Protein AF-A0A419WWD2-F1 (afdb_monomer_lite)

Sequence (170 aa):
MRKNDFITAIFEEIKESLLVIDGKLENGQSGDEKRKIVIPKELVEFLNRSIDQSVRENISRLNLSSQDQFRDLNQKLGGLIHSVKELTKVRRKRKLIFRKLVVWQSISALLLMIGLTLFIHNRQLSDNALKFRYIEACGGIDSKKLLKLDTVFHVNRDELVIEKMKNKDQ

Foldseek 3Di:
DDPPVVVVVVVVVVVVVVVVVVVVVVVPDPDDDPPPPCPPPVVVVVVVVVVVVVVVVVVVVVVVVVVVVVVVVVVVVVVVVVVVVVVVVVVVVVVVVVVVVVVVVVVVVVVVVVVVVVVVVVVVVVLVVLVVLLCVLVVHDDPVVVVVSCCCVPVPPDVVVSVVSVVSSD

Structure (mmCIF, N/CA/C/O backbone):
data_AF-A0A419WWD2-F1
#
_entry.id   AF-A0A419WWD2-F1
#
loop_
_atom_site.group_PDB
_atom_site.id
_atom_site.type_symbol
_atom_site.label_atom_id
_atom_site.label_alt_id
_atom_site.label_comp_id
_atom_site.label_asym_id
_atom_site.label_entity_id
_atom_site.label_seq_id
_atom_site.pdbx_PDB_ins_code
_atom_site.Cartn_x
_atom_site.Cartn_y
_atom_site.Cartn_z
_atom_site.occupancy
_atom_site.B_iso_or_equiv
_atom_site.auth_seq_id
_atom_site.auth_comp_id
_atom_site.auth_asym_id
_atom_site.auth_atom_id
_atom_site.pdbx_PDB_model_num
ATOM 1 N N . MET A 1 1 ? -45.120 -13.401 68.425 1.00 50.47 1 MET A N 1
ATOM 2 C CA . MET A 1 1 ? -45.840 -14.364 67.561 1.00 50.47 1 MET A CA 1
ATOM 3 C C . MET A 1 1 ? -45.071 -14.530 66.263 1.00 50.47 1 MET A C 1
ATOM 5 O O . MET A 1 1 ? -44.633 -13.527 65.710 1.00 50.47 1 MET A O 1
ATOM 9 N N . ARG A 1 2 ? -44.811 -15.765 65.820 1.00 53.94 2 ARG A N 1
ATOM 10 C CA . ARG A 1 2 ? -44.048 -16.014 64.586 1.00 53.94 2 ARG A CA 1
ATOM 11 C C . ARG A 1 2 ? -44.955 -15.807 63.367 1.00 53.94 2 ARG A C 1
ATOM 13 O O . ARG A 1 2 ? -46.138 -16.118 63.446 1.00 53.94 2 ARG A O 1
ATOM 20 N N . LYS A 1 3 ? -44.361 -15.362 62.246 1.00 56.56 3 LYS A N 1
ATOM 21 C CA . LYS A 1 3 ? -44.886 -15.364 60.853 1.00 56.56 3 LYS A CA 1
ATOM 22 C C . LYS A 1 3 ? -46.075 -16.313 60.638 1.00 56.56 3 LYS A C 1
ATOM 24 O O . LYS A 1 3 ? -47.188 -15.933 60.288 1.00 56.56 3 LYS A O 1
ATOM 29 N N . ASN A 1 4 ? -45.769 -17.577 60.895 1.00 66.81 4 ASN A N 1
ATOM 30 C CA . ASN A 1 4 ? -46.598 -18.716 60.544 1.00 66.81 4 ASN A CA 1
ATOM 31 C C . ASN A 1 4 ? -47.774 -18.924 61.502 1.00 66.81 4 ASN A C 1
ATOM 33 O O . ASN A 1 4 ? -48.818 -19.393 61.066 1.00 66.81 4 ASN A O 1
ATOM 37 N N . ASP A 1 5 ? -47.639 -18.545 62.774 1.00 74.94 5 ASP A N 1
ATOM 38 C CA . ASP A 1 5 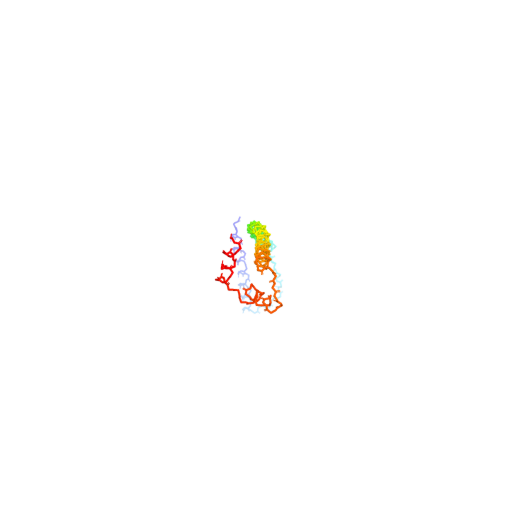? -48.678 -18.770 63.784 1.00 74.94 5 ASP A CA 1
ATOM 39 C C . ASP A 1 5 ? -49.891 -17.845 63.523 1.00 74.94 5 ASP A C 1
ATOM 41 O O . ASP A 1 5 ? -51.036 -18.271 63.630 1.00 74.94 5 ASP A O 1
ATOM 45 N N . PHE A 1 6 ? -49.645 -16.601 63.088 1.00 72.56 6 PHE A N 1
ATOM 46 C CA . PHE A 1 6 ? -50.694 -15.631 62.731 1.00 72.56 6 PHE A CA 1
ATOM 47 C C . PHE A 1 6 ? -51.419 -15.993 61.427 1.00 72.56 6 PHE A C 1
ATOM 49 O O . PHE A 1 6 ? -52.643 -15.950 61.363 1.00 72.56 6 PHE A O 1
ATOM 56 N N . ILE A 1 7 ? -50.671 -16.397 60.393 1.00 72.69 7 ILE A N 1
ATOM 57 C CA . ILE A 1 7 ? -51.255 -16.812 59.107 1.00 72.69 7 ILE A CA 1
ATOM 58 C C . ILE A 1 7 ? -52.137 -18.051 59.294 1.00 72.69 7 ILE A C 1
ATOM 60 O O . ILE A 1 7 ? -53.225 -18.111 58.732 1.00 72.69 7 ILE A O 1
ATOM 64 N N . THR A 1 8 ? -51.696 -19.004 60.118 1.00 80.31 8 THR A N 1
ATOM 65 C CA . THR A 1 8 ? -52.474 -20.211 60.433 1.00 80.31 8 THR A CA 1
ATOM 66 C C . THR A 1 8 ? -53.773 -19.859 61.157 1.00 80.31 8 THR A C 1
ATOM 68 O O . THR A 1 8 ? -54.819 -20.390 60.805 1.00 80.31 8 THR A O 1
ATOM 71 N N . ALA A 1 9 ? -53.733 -18.914 62.104 1.00 76.19 9 ALA A N 1
ATOM 72 C CA . ALA A 1 9 ? -54.922 -18.464 62.826 1.00 76.19 9 ALA A CA 1
ATOM 73 C C . ALA A 1 9 ? -55.961 -17.802 61.901 1.00 76.19 9 ALA A C 1
ATOM 75 O O . ALA A 1 9 ? -57.138 -18.141 61.963 1.00 76.19 9 ALA A O 1
ATOM 76 N N . ILE A 1 10 ? -55.523 -16.926 60.989 1.00 76.50 10 ILE A N 1
ATOM 77 C CA . ILE A 1 10 ? -56.413 -16.285 60.006 1.00 76.50 10 ILE A CA 1
ATOM 78 C C . ILE A 1 10 ? -56.974 -17.305 59.011 1.00 76.50 10 ILE A C 1
ATOM 80 O O . ILE A 1 10 ? -58.137 -17.221 58.626 1.00 76.50 10 ILE A O 1
ATOM 84 N N . PHE A 1 11 ? -56.163 -18.272 58.578 1.00 81.56 11 PHE A N 1
ATOM 85 C CA . PHE A 1 11 ? -56.612 -19.295 57.637 1.00 81.56 11 PHE A CA 1
ATOM 86 C C . PHE A 1 11 ? -57.670 -20.212 58.257 1.00 81.56 11 PHE A C 1
ATOM 88 O O . PHE A 1 11 ? -58.660 -20.533 57.600 1.00 81.56 11 PHE A O 1
ATOM 95 N N . GLU A 1 12 ? -57.497 -20.578 59.529 1.00 82.94 12 GLU A N 1
ATOM 96 C CA . GLU A 1 12 ? -58.493 -21.358 60.262 1.00 82.94 12 GLU A CA 1
ATOM 97 C C . GLU A 1 12 ? -59.781 -20.550 60.479 1.00 82.94 12 GLU A C 1
ATOM 99 O O . GLU A 1 12 ? -60.868 -21.080 60.277 1.00 82.94 12 GLU A O 1
ATOM 104 N N . GLU A 1 13 ? -59.683 -19.248 60.769 1.00 75.38 13 GLU A N 1
ATOM 105 C CA . GLU A 1 13 ? -60.848 -18.364 60.913 1.00 75.38 13 GLU A CA 1
ATOM 106 C C . GLU A 1 13 ? -61.620 -18.177 59.593 1.00 75.38 13 GLU A C 1
ATOM 108 O O . GLU A 1 13 ? -62.852 -18.224 59.572 1.00 75.38 13 GLU A O 1
ATOM 113 N N . ILE A 1 14 ? -60.919 -18.042 58.461 1.00 81.56 14 ILE A N 1
ATOM 114 C CA . ILE A 1 14 ? -61.545 -17.991 57.130 1.00 81.56 14 ILE A CA 1
ATOM 115 C C . ILE A 1 14 ? -62.239 -19.321 56.814 1.00 81.56 14 ILE A C 1
ATOM 117 O O . ILE A 1 14 ? -63.378 -19.322 56.344 1.00 81.56 14 ILE A O 1
ATOM 121 N N . LYS A 1 15 ? -61.582 -20.449 57.091 1.00 83.31 15 LYS A N 1
ATOM 122 C CA . LYS A 1 15 ? -62.119 -21.794 56.855 1.00 83.31 15 LYS A CA 1
ATOM 123 C C . LYS A 1 15 ? -63.365 -22.073 57.700 1.00 83.31 15 LYS A C 1
ATOM 125 O O . LYS A 1 15 ? -64.362 -22.538 57.157 1.00 83.31 15 LYS A O 1
ATOM 130 N N . GLU A 1 16 ? -63.337 -21.725 58.983 1.00 81.12 16 GLU A N 1
ATOM 131 C CA . GLU A 1 16 ? -64.497 -21.775 59.883 1.00 81.12 16 GLU A CA 1
ATOM 132 C C . GLU A 1 16 ? -65.642 -20.896 59.363 1.00 81.12 16 GLU A C 1
ATOM 134 O O . GLU A 1 16 ? -66.787 -21.337 59.272 1.00 81.12 16 GLU A O 1
ATOM 139 N N . SER A 1 17 ? -65.342 -19.667 58.926 1.00 73.00 17 SER A N 1
ATOM 140 C CA . SER A 1 17 ? -66.367 -18.769 58.383 1.00 73.00 17 SER A CA 1
ATOM 141 C C . SER A 1 17 ? -67.027 -19.312 57.107 1.00 73.00 17 SER A C 1
ATOM 143 O O . SER A 1 17 ? -68.237 -19.163 56.938 1.00 73.00 17 SER A O 1
ATOM 145 N N . LEU A 1 18 ? -66.264 -19.986 56.241 1.00 77.25 18 LEU A N 1
ATOM 146 C CA . LEU A 1 18 ? -66.764 -20.643 55.031 1.00 77.25 18 LEU A CA 1
ATOM 147 C C . LEU A 1 18 ? -67.624 -21.866 55.355 1.00 77.25 18 LEU A C 1
ATOM 149 O O . LEU A 1 18 ? -68.696 -22.009 54.775 1.00 77.25 18 LEU A O 1
ATOM 153 N N . LEU A 1 19 ? -67.201 -22.697 56.311 1.00 80.00 19 LEU A N 1
ATOM 154 C CA . LEU A 1 19 ? -67.974 -23.852 56.781 1.00 80.00 19 LEU A CA 1
ATOM 155 C C . LEU A 1 19 ? -69.328 -23.434 57.371 1.00 80.00 19 LEU A C 1
ATOM 157 O O . LEU A 1 19 ? -70.349 -24.062 57.099 1.00 80.00 19 LEU A O 1
ATOM 161 N N . VAL A 1 20 ? -69.362 -22.335 58.129 1.00 78.56 20 VAL A N 1
ATOM 162 C CA . VAL A 1 20 ? -70.609 -21.775 58.676 1.00 78.56 20 VAL A CA 1
ATOM 163 C C . VAL A 1 20 ? -71.530 -21.244 57.572 1.00 78.56 20 VAL A C 1
ATOM 165 O O . VAL A 1 20 ? -72.751 -21.334 57.700 1.00 78.56 20 VAL A O 1
ATOM 168 N N . ILE A 1 21 ? -70.976 -20.676 56.497 1.00 76.25 21 ILE A N 1
ATOM 169 C CA . ILE A 1 21 ? -71.762 -20.204 55.348 1.00 76.25 21 ILE A CA 1
ATOM 170 C C . ILE A 1 21 ? -72.341 -21.390 54.569 1.00 76.25 21 ILE A C 1
ATOM 172 O O . ILE A 1 21 ? -73.521 -21.355 54.227 1.00 76.25 21 ILE A O 1
ATOM 176 N N . ASP A 1 22 ? -71.551 -22.440 54.347 1.00 75.00 22 ASP A N 1
ATOM 177 C CA . ASP A 1 22 ? -71.963 -23.644 53.616 1.00 75.00 22 ASP A CA 1
ATOM 178 C C . ASP A 1 22 ? -73.100 -24.382 54.348 1.00 75.00 22 ASP A C 1
ATOM 180 O O . ASP A 1 22 ? -74.164 -24.629 53.779 1.00 75.00 22 ASP A O 1
ATOM 184 N N . GLY A 1 23 ? -72.965 -24.568 55.668 1.00 75.12 23 GLY A N 1
ATOM 185 C CA . GLY A 1 23 ? -74.017 -25.167 56.501 1.00 75.12 23 GLY A CA 1
ATOM 186 C C . GLY A 1 23 ? -75.292 -24.317 56.627 1.00 75.12 23 GLY A C 1
ATOM 187 O O . GLY A 1 23 ? -76.374 -24.845 56.892 1.00 75.12 23 GLY A O 1
ATOM 188 N N . LYS A 1 24 ? -75.206 -22.994 56.418 1.00 69.56 24 LYS A N 1
ATOM 189 C CA . LYS A 1 24 ? -76.385 -22.113 56.325 1.00 69.56 24 LYS A CA 1
ATOM 190 C C . LYS A 1 24 ? -77.050 -22.163 54.949 1.00 69.56 24 LYS A C 1
ATOM 192 O O . LYS A 1 24 ? -78.265 -21.983 54.874 1.00 69.56 24 LYS A O 1
ATOM 197 N N . LEU A 1 25 ? -76.280 -22.411 53.889 1.00 65.69 25 LEU A N 1
ATOM 198 C CA . LEU A 1 25 ? -76.790 -22.578 52.529 1.00 65.69 25 LEU A CA 1
ATOM 199 C C . LEU A 1 25 ? -77.575 -23.891 52.374 1.00 65.69 25 LEU A C 1
ATOM 201 O O . LEU A 1 25 ? -78.617 -23.884 51.723 1.00 65.69 25 LEU A O 1
ATOM 205 N N . GLU A 1 26 ? -77.144 -24.976 53.027 1.00 66.31 26 GLU A N 1
ATOM 206 C CA . GLU A 1 26 ? -77.876 -26.255 53.041 1.00 66.31 26 GLU A CA 1
ATOM 207 C C . GLU A 1 26 ? -79.203 -26.198 53.826 1.00 66.31 26 GLU A C 1
ATOM 209 O O . GLU A 1 26 ? -80.159 -26.884 53.468 1.00 66.31 26 GLU A O 1
ATOM 214 N N . ASN A 1 27 ? -79.309 -25.351 54.858 1.00 63.62 27 ASN A N 1
ATOM 215 C CA . ASN A 1 27 ? -80.479 -25.289 55.751 1.00 63.62 27 ASN A CA 1
ATOM 216 C C . ASN A 1 27 ? -81.539 -24.226 55.394 1.00 63.62 27 ASN A C 1
ATOM 218 O O . ASN A 1 27 ? -82.477 -24.010 56.162 1.00 63.62 27 ASN A O 1
ATOM 222 N N . GLY A 1 28 ? -81.436 -23.555 54.242 1.00 54.81 28 GLY A N 1
ATOM 223 C CA . GLY A 1 28 ? -82.524 -22.735 53.685 1.00 54.81 28 GLY A CA 1
ATOM 224 C C . GLY A 1 28 ? -83.022 -21.557 54.544 1.00 54.81 28 GLY A C 1
ATOM 225 O O . GLY A 1 28 ? -84.105 -21.034 54.281 1.00 54.81 28 GLY A O 1
ATOM 226 N N . GLN A 1 29 ? -82.271 -21.099 55.553 1.00 53.06 29 GLN A N 1
ATOM 227 C CA . GLN A 1 29 ? -82.633 -19.909 56.330 1.00 53.06 29 GLN A CA 1
ATOM 228 C C . GLN A 1 29 ? -82.112 -18.637 55.649 1.00 53.06 29 GLN A C 1
ATOM 230 O O . GLN A 1 29 ? -80.979 -18.202 55.853 1.00 53.06 29 GLN A O 1
ATOM 235 N N . SER A 1 30 ? -82.986 -18.019 54.850 1.00 55.84 30 SER A N 1
ATOM 236 C CA . SER A 1 30 ? -82.841 -16.639 54.384 1.00 55.84 30 SER A CA 1
ATOM 237 C C . SER A 1 30 ? -83.028 -15.685 55.570 1.00 55.84 30 SER A C 1
ATOM 239 O O . SER A 1 30 ? -84.144 -15.332 55.942 1.00 55.84 30 SER A O 1
ATOM 241 N N . GLY A 1 31 ? -81.918 -15.323 56.209 1.00 45.53 31 GLY A N 1
ATOM 242 C CA . GLY A 1 31 ? -81.834 -14.254 57.197 1.00 45.53 31 GLY A CA 1
ATOM 243 C C . GLY A 1 31 ? -80.832 -13.216 56.711 1.00 45.53 31 GLY A C 1
ATOM 244 O O . GLY A 1 31 ? -79.632 -13.482 56.675 1.00 45.53 31 GLY A O 1
ATOM 245 N N . ASP A 1 32 ? -81.350 -12.063 56.297 1.00 48.91 32 ASP A N 1
ATOM 246 C CA . ASP A 1 32 ? -80.620 -10.885 55.833 1.00 48.91 32 ASP A CA 1
ATOM 247 C C . ASP A 1 32 ? -79.740 -10.320 56.961 1.00 48.91 32 ASP A C 1
ATOM 249 O O . ASP A 1 32 ? -80.142 -9.454 57.732 1.00 48.91 32 ASP A O 1
ATOM 253 N N . GLU A 1 33 ? -78.523 -10.839 57.092 1.00 46.59 33 GLU A N 1
ATOM 254 C CA . GLU A 1 33 ? -77.475 -10.193 57.868 1.00 46.59 33 GLU A CA 1
ATOM 255 C C . GLU A 1 33 ? -76.246 -10.076 56.970 1.00 46.59 33 GLU A C 1
ATOM 257 O O . GLU A 1 33 ? -75.421 -10.987 56.859 1.00 46.59 33 GLU A O 1
ATOM 262 N N . LYS A 1 34 ? -76.135 -8.932 56.281 1.00 46.59 34 LYS A N 1
ATOM 263 C CA . LYS A 1 34 ? -74.910 -8.514 55.595 1.00 46.59 34 LYS A CA 1
ATOM 264 C C . LYS A 1 34 ? -73.794 -8.371 56.630 1.00 46.59 34 LYS A C 1
ATOM 266 O O . LYS A 1 34 ? -73.465 -7.260 57.050 1.00 46.59 34 LYS A O 1
ATOM 271 N N . ARG A 1 35 ? -73.163 -9.482 57.022 1.00 46.59 35 ARG A N 1
ATOM 272 C CA . ARG A 1 35 ? -71.830 -9.441 57.620 1.00 46.59 35 ARG A CA 1
ATOM 273 C C . ARG A 1 35 ? -70.928 -8.813 56.570 1.00 46.59 35 ARG A C 1
ATOM 275 O O . ARG A 1 35 ? -70.543 -9.455 55.597 1.00 46.59 35 ARG A O 1
ATOM 282 N N . LYS A 1 36 ? -70.628 -7.522 56.744 1.00 46.62 36 LYS A N 1
ATOM 283 C CA . LYS A 1 36 ? -69.468 -6.895 56.112 1.00 46.62 36 LYS A CA 1
ATOM 284 C C . LYS A 1 36 ? -68.311 -7.842 56.392 1.00 46.62 36 LYS A C 1
ATOM 286 O O . LYS A 1 36 ? -67.952 -8.021 57.552 1.00 46.62 36 LYS A O 1
ATOM 291 N N . ILE A 1 37 ? -67.772 -8.469 55.353 1.00 55.88 37 ILE A N 1
ATOM 292 C CA . ILE A 1 37 ? -66.489 -9.156 55.432 1.00 55.88 37 ILE A CA 1
ATOM 293 C C . ILE A 1 37 ? -65.493 -8.044 55.759 1.00 55.88 37 ILE A C 1
ATOM 295 O O . ILE A 1 37 ? -65.065 -7.288 54.887 1.00 55.88 37 ILE A O 1
ATOM 299 N N . VAL A 1 38 ? -65.243 -7.834 57.050 1.00 58.72 38 VAL A N 1
ATOM 300 C CA . VAL A 1 38 ? -64.264 -6.864 57.521 1.00 58.72 38 VAL A CA 1
ATOM 301 C C . VAL A 1 38 ? -62.930 -7.547 57.313 1.00 58.72 38 VAL A C 1
ATOM 303 O O . VAL A 1 38 ? -62.465 -8.294 58.165 1.00 58.72 38 VAL A O 1
ATOM 306 N N . ILE A 1 39 ? -62.346 -7.337 56.134 1.00 64.50 39 ILE A N 1
ATOM 307 C CA . ILE A 1 39 ? -60.962 -7.724 55.886 1.00 64.50 39 ILE A CA 1
ATOM 308 C C . ILE A 1 39 ? -60.134 -7.052 56.991 1.00 64.50 39 ILE A C 1
ATOM 310 O O . ILE A 1 39 ? -60.204 -5.821 57.123 1.00 64.50 39 ILE A O 1
ATOM 314 N N . PRO A 1 40 ? -59.395 -7.821 57.812 1.00 74.81 40 PRO A N 1
ATOM 315 C CA . PRO A 1 40 ? -58.610 -7.254 58.893 1.00 74.81 40 PRO A CA 1
ATOM 316 C C . PRO A 1 40 ? -57.652 -6.218 58.313 1.00 74.81 40 PRO A C 1
ATOM 318 O O . PRO A 1 40 ? -56.923 -6.509 57.361 1.00 74.81 40 PRO A O 1
ATOM 321 N N . LYS A 1 41 ? -57.639 -5.003 58.872 1.00 76.75 41 LYS A N 1
ATOM 322 C CA . LYS A 1 41 ? -56.718 -3.942 58.428 1.00 76.75 41 LYS A CA 1
ATOM 323 C C . LYS A 1 41 ? -55.263 -4.424 58.450 1.00 76.75 41 LYS A C 1
ATOM 325 O O . LYS A 1 41 ? -54.507 -4.093 57.544 1.00 76.75 41 LYS A O 1
ATOM 330 N N . GLU A 1 42 ? -54.923 -5.286 59.408 1.00 75.94 42 GLU A N 1
ATOM 331 C CA . GLU A 1 42 ? -53.614 -5.937 59.510 1.00 75.94 42 GLU A CA 1
ATOM 332 C C . GLU A 1 42 ? -53.271 -6.821 58.305 1.00 75.94 42 GLU A C 1
ATOM 334 O O . GLU A 1 42 ? -52.115 -6.869 57.896 1.00 75.94 42 GLU A O 1
ATOM 339 N N . LEU A 1 43 ? -54.252 -7.498 57.698 1.00 76.38 43 LEU A N 1
ATOM 340 C CA . LEU A 1 43 ? -54.025 -8.347 56.528 1.00 76.38 43 LEU A CA 1
ATOM 341 C C . LEU A 1 43 ? -53.728 -7.501 55.285 1.00 76.38 43 LEU A C 1
ATOM 343 O O . LEU A 1 43 ? -52.819 -7.820 54.520 1.00 76.38 43 LEU A O 1
ATOM 347 N N . VAL A 1 44 ? -54.463 -6.399 55.108 1.00 80.56 44 VAL A N 1
ATOM 348 C CA . VAL A 1 44 ? -54.222 -5.432 54.023 1.00 80.56 44 VAL A CA 1
ATOM 349 C C . VAL A 1 44 ? -52.856 -4.772 54.192 1.00 80.56 44 VAL A C 1
ATOM 351 O O . VAL A 1 44 ? -52.104 -4.643 53.228 1.00 80.56 44 VAL A O 1
ATOM 354 N N . GLU A 1 45 ? -52.503 -4.398 55.421 1.00 82.31 45 GLU A N 1
ATOM 355 C CA . GLU A 1 45 ? -51.206 -3.807 55.740 1.00 82.31 45 GLU A CA 1
ATOM 356 C C . GLU A 1 45 ? -50.058 -4.805 55.524 1.00 82.31 45 GLU A C 1
ATOM 358 O O . GLU A 1 45 ? -49.036 -4.456 54.932 1.00 82.31 45 GLU A O 1
ATOM 363 N N . PHE A 1 46 ? -50.243 -6.068 55.918 1.00 84.19 46 PHE A N 1
ATOM 364 C CA . PHE A 1 46 ? -49.284 -7.144 55.675 1.00 84.19 46 PHE A CA 1
ATOM 365 C C . PHE A 1 46 ? -49.079 -7.412 54.178 1.00 84.19 46 PHE A C 1
ATOM 367 O O . PHE A 1 46 ? -47.935 -7.516 53.726 1.00 84.19 46 PHE A O 1
ATOM 374 N N . LEU A 1 47 ? -50.163 -7.477 53.399 1.00 83.94 47 LEU A N 1
ATOM 375 C CA . LEU A 1 47 ? -50.117 -7.665 51.947 1.00 83.94 47 LEU A CA 1
ATOM 376 C C . LEU A 1 47 ? -49.413 -6.500 51.252 1.00 83.94 47 LEU A C 1
ATOM 378 O O . LEU A 1 47 ? -48.490 -6.739 50.477 1.00 83.94 47 LEU A O 1
ATOM 382 N N . ASN A 1 48 ? -49.773 -5.257 51.578 1.00 87.25 48 ASN A N 1
ATOM 383 C CA . ASN A 1 48 ? -49.109 -4.078 51.022 1.00 87.25 48 ASN A CA 1
ATOM 384 C C . ASN A 1 48 ? -47.614 -4.080 51.339 1.00 87.25 48 ASN A C 1
ATOM 386 O O . ASN A 1 48 ? -46.796 -3.861 50.452 1.00 87.25 48 ASN A O 1
ATOM 390 N N . ARG A 1 49 ? -47.239 -4.416 52.578 1.00 87.62 49 ARG A N 1
ATOM 391 C CA . ARG A 1 49 ? -45.832 -4.488 52.991 1.00 87.62 49 ARG A CA 1
ATOM 392 C C . ARG A 1 49 ? -45.063 -5.582 52.250 1.00 87.62 49 ARG A C 1
ATOM 394 O O . ARG A 1 49 ? -43.912 -5.374 51.876 1.00 87.62 49 ARG A O 1
ATOM 401 N N . SER A 1 50 ? -45.691 -6.737 52.026 1.00 82.62 50 SER A N 1
ATOM 402 C CA . SER A 1 50 ? -45.089 -7.848 51.284 1.00 82.62 50 SER A CA 1
ATOM 403 C C . SER A 1 50 ? -44.930 -7.526 49.796 1.00 82.62 50 SER A C 1
ATOM 405 O O . SER A 1 50 ? -43.898 -7.852 49.206 1.00 82.62 50 SER A O 1
ATOM 407 N N . ILE A 1 51 ? -45.928 -6.876 49.191 1.00 87.62 51 ILE A N 1
ATOM 408 C CA . ILE A 1 51 ? -45.885 -6.428 47.794 1.00 87.62 51 ILE A CA 1
ATOM 409 C C . ILE A 1 51 ? -44.787 -5.376 47.626 1.00 87.62 51 ILE A C 1
ATOM 411 O O . ILE A 1 51 ? -43.925 -5.540 46.766 1.00 87.62 51 ILE A O 1
ATOM 415 N N . ASP A 1 52 ? -44.748 -4.360 48.490 1.00 91.75 52 ASP A N 1
ATOM 416 C CA . ASP A 1 52 ? -43.720 -3.315 48.458 1.00 91.75 52 ASP A CA 1
ATOM 417 C C . ASP A 1 52 ? -42.310 -3.887 48.594 1.00 91.75 52 ASP A C 1
ATOM 419 O O . ASP A 1 52 ? -41.385 -3.455 47.899 1.00 91.75 52 ASP A O 1
ATOM 423 N N . GLN A 1 53 ? -42.132 -4.879 49.470 1.00 90.69 53 GLN A N 1
ATOM 424 C CA . GLN A 1 53 ? -40.843 -5.531 49.652 1.00 90.69 53 GLN A CA 1
ATOM 425 C C . GLN A 1 53 ? -40.429 -6.317 48.399 1.00 90.69 53 GLN A C 1
ATOM 427 O O . GLN A 1 53 ? -39.305 -6.158 47.923 1.00 90.69 53 GLN A O 1
ATOM 432 N N . SER A 1 54 ? -41.341 -7.101 47.817 1.00 86.94 54 SER A N 1
ATOM 433 C CA . SER A 1 54 ? -41.073 -7.863 46.591 1.00 86.94 54 SER A CA 1
ATOM 434 C C . SER A 1 54 ? -40.767 -6.954 45.395 1.00 86.94 54 SER A C 1
ATOM 436 O O . SER A 1 54 ? -39.822 -7.202 44.641 1.00 86.94 54 SER A O 1
ATOM 438 N N . VAL A 1 55 ? -41.519 -5.860 45.246 1.00 93.12 55 VAL A N 1
ATOM 439 C CA . VAL A 1 55 ? -41.310 -4.862 44.191 1.00 93.12 55 VAL A CA 1
ATOM 440 C C . VAL A 1 55 ? -39.960 -4.170 44.366 1.00 93.12 55 VAL A C 1
ATOM 442 O O . VAL A 1 55 ? -39.203 -4.078 43.399 1.00 93.12 55 VAL A O 1
ATOM 445 N N . ARG A 1 56 ? -39.600 -3.748 45.588 1.00 92.00 56 ARG A N 1
ATOM 446 C CA . ARG A 1 56 ? -38.272 -3.172 45.864 1.00 92.00 56 ARG A CA 1
ATOM 447 C C . ARG A 1 56 ? -37.149 -4.129 45.510 1.00 92.00 56 ARG A C 1
ATOM 449 O O . ARG A 1 56 ? -36.217 -3.719 44.828 1.00 92.00 56 ARG A O 1
ATOM 456 N N . GLU A 1 57 ? -37.231 -5.380 45.950 1.00 90.31 57 GLU A N 1
ATOM 457 C CA . GLU A 1 57 ? -36.185 -6.369 45.691 1.00 90.31 57 GLU A CA 1
ATOM 458 C C . GLU A 1 57 ? -36.005 -6.626 44.192 1.00 90.31 57 GLU A C 1
ATOM 460 O O . GLU A 1 57 ? -34.874 -6.633 43.702 1.00 90.31 57 GLU A O 1
ATOM 465 N N . ASN A 1 58 ? -37.100 -6.767 43.440 1.00 93.19 58 ASN A N 1
ATOM 466 C CA . ASN A 1 58 ? -37.035 -6.947 41.991 1.00 93.19 58 ASN A CA 1
ATOM 467 C C . ASN A 1 58 ? -36.470 -5.716 41.273 1.00 93.19 58 ASN A C 1
ATOM 469 O O . ASN A 1 58 ? -35.613 -5.872 40.404 1.00 93.19 58 ASN A O 1
ATOM 473 N N . ILE A 1 59 ? -36.877 -4.502 41.659 1.00 92.94 59 ILE A N 1
ATOM 474 C CA . ILE A 1 59 ? -36.327 -3.255 41.101 1.00 92.94 59 ILE A CA 1
ATOM 475 C C . ILE A 1 59 ? -34.828 -3.143 41.402 1.00 92.94 59 ILE A C 1
ATOM 477 O O . ILE A 1 59 ? -34.043 -2.802 40.517 1.00 92.94 59 ILE A O 1
ATOM 481 N N . SER A 1 60 ? -34.400 -3.462 42.626 1.00 90.31 60 SER A N 1
ATOM 482 C CA . SER A 1 60 ? -32.984 -3.455 43.001 1.00 90.31 60 SER A CA 1
ATOM 483 C C . SER A 1 60 ? -32.176 -4.471 42.196 1.00 90.31 60 SER A C 1
ATOM 485 O O . SER A 1 60 ? -31.113 -4.124 41.686 1.00 90.31 60 SER A O 1
ATOM 487 N N . ARG A 1 61 ? -32.686 -5.699 42.024 1.00 92.25 61 ARG A N 1
ATOM 488 C CA . ARG A 1 61 ? -32.037 -6.745 41.215 1.00 92.25 61 ARG A CA 1
ATOM 489 C C . ARG A 1 61 ? -31.943 -6.360 39.741 1.00 92.25 61 ARG A C 1
ATOM 491 O O . ARG A 1 61 ? -30.891 -6.552 39.135 1.00 92.25 61 ARG A O 1
ATOM 498 N N . LEU A 1 62 ? -33.008 -5.787 39.181 1.00 93.50 62 LEU A N 1
ATOM 499 C CA . LEU A 1 62 ? -33.029 -5.281 37.807 1.00 93.50 62 LEU A CA 1
ATOM 500 C C . LEU A 1 62 ? -32.006 -4.165 37.603 1.00 93.50 62 LEU A C 1
ATOM 502 O O . LEU A 1 62 ? -31.239 -4.220 36.646 1.00 93.50 62 LEU A O 1
ATOM 506 N N . ASN A 1 63 ? -31.943 -3.195 38.515 1.00 93.25 63 ASN A N 1
ATOM 507 C CA . ASN A 1 63 ? -30.972 -2.106 38.428 1.00 93.25 63 ASN A CA 1
ATOM 508 C C . ASN A 1 63 ? -29.529 -2.614 38.512 1.00 93.25 63 ASN A C 1
ATOM 510 O O . ASN A 1 63 ? -28.702 -2.211 37.697 1.00 93.25 63 ASN A O 1
ATOM 514 N N . LEU A 1 64 ? -29.235 -3.535 39.438 1.00 92.69 64 LEU A N 1
ATOM 515 C CA . LEU A 1 64 ? -27.903 -4.136 39.562 1.00 92.69 64 LEU A CA 1
ATOM 516 C C . LEU A 1 64 ? -27.513 -4.891 38.284 1.00 92.69 64 LEU A C 1
ATOM 518 O O . LEU A 1 64 ? -26.438 -4.666 37.732 1.00 92.69 64 LEU A O 1
ATOM 522 N N . SER A 1 65 ? -28.422 -5.728 37.772 1.00 93.50 65 SER A N 1
ATOM 523 C CA . SER A 1 65 ? -28.208 -6.487 36.536 1.00 93.50 65 SER A CA 1
ATOM 524 C C . SER A 1 65 ? -28.000 -5.572 35.331 1.00 93.50 65 SER A C 1
ATOM 526 O O . SER A 1 65 ? -27.090 -5.793 34.532 1.00 93.50 65 SER A O 1
ATOM 528 N N . SER A 1 66 ? -28.807 -4.517 35.205 1.00 91.50 66 SER A N 1
ATOM 529 C CA . SER A 1 66 ? -28.673 -3.557 34.114 1.00 91.50 66 SER A CA 1
ATOM 530 C C . SER A 1 66 ? -27.346 -2.801 34.204 1.00 91.50 66 SER A C 1
ATOM 532 O O . SER A 1 66 ? -26.681 -2.618 33.187 1.00 91.50 66 SER A O 1
ATOM 534 N N . GLN A 1 67 ? -26.923 -2.400 35.406 1.00 94.69 67 GLN A N 1
ATOM 535 C CA . GLN A 1 67 ? -25.655 -1.706 35.623 1.00 94.69 67 GLN A CA 1
ATOM 536 C C . GLN A 1 67 ? -24.445 -2.588 35.282 1.00 94.69 67 GLN A C 1
ATOM 538 O O . GLN A 1 67 ? -23.505 -2.111 34.642 1.00 94.69 67 GLN A O 1
ATOM 543 N N . ASP A 1 68 ? -24.478 -3.871 35.646 1.00 93.62 68 ASP A N 1
ATOM 544 C CA . ASP A 1 68 ? -23.427 -4.823 35.280 1.00 93.62 68 ASP A CA 1
ATOM 545 C C . ASP A 1 68 ? -23.357 -5.053 33.766 1.00 93.62 68 ASP A C 1
ATOM 547 O O . ASP A 1 68 ? -22.261 -5.053 33.200 1.00 93.62 68 ASP A O 1
ATOM 551 N N . GLN A 1 69 ? -24.504 -5.154 33.085 1.00 95.00 69 GLN A N 1
ATOM 552 C CA . GLN A 1 69 ? -24.549 -5.243 31.622 1.00 95.00 69 GLN A CA 1
ATOM 553 C C . GLN A 1 69 ? -23.969 -3.991 30.949 1.00 95.00 69 GLN A C 1
ATOM 555 O O . GLN A 1 69 ? -23.166 -4.107 30.024 1.00 95.00 69 GLN A O 1
ATOM 560 N N . PHE A 1 70 ? -24.304 -2.789 31.430 1.00 95.12 70 PHE A N 1
ATOM 561 C CA . PHE A 1 70 ? -23.713 -1.550 30.913 1.00 95.12 70 PHE A CA 1
ATOM 562 C C . PHE A 1 70 ? -22.204 -1.482 31.146 1.00 95.12 70 PHE A C 1
ATOM 564 O O . PHE A 1 70 ? -21.473 -0.993 30.282 1.00 95.12 70 PHE A O 1
ATOM 571 N N . ARG A 1 71 ? -21.723 -1.982 32.288 1.00 93.88 71 ARG A N 1
ATOM 572 C CA . ARG A 1 71 ? -20.291 -2.041 32.594 1.00 93.88 71 ARG A CA 1
ATOM 573 C C . ARG A 1 71 ? -19.555 -2.987 31.644 1.00 93.88 71 ARG A C 1
ATOM 575 O O . ARG A 1 71 ? -18.538 -2.583 31.083 1.00 93.88 71 ARG A O 1
ATOM 582 N N . ASP A 1 72 ? -20.088 -4.186 31.410 1.00 95.62 72 ASP A N 1
ATOM 583 C CA . ASP A 1 72 ? -19.528 -5.151 30.452 1.00 95.62 72 ASP A CA 1
ATOM 584 C C . ASP A 1 72 ? -19.529 -4.597 29.017 1.00 95.62 72 ASP A C 1
ATOM 586 O O . ASP A 1 72 ? -18.516 -4.653 28.316 1.00 95.62 72 ASP A O 1
ATOM 590 N N . LEU A 1 73 ? -20.630 -3.970 28.592 1.00 94.94 73 LEU A N 1
ATOM 591 C CA . LEU A 1 73 ? -20.729 -3.333 27.278 1.00 94.94 73 LEU A CA 1
ATOM 592 C C . LEU A 1 73 ? -19.719 -2.197 27.111 1.00 94.94 73 LEU A C 1
ATOM 594 O O . LEU A 1 73 ? -19.048 -2.134 26.082 1.00 94.94 73 LEU A O 1
ATOM 598 N N . ASN A 1 74 ? -19.561 -1.329 28.112 1.00 94.81 74 ASN A N 1
ATOM 599 C CA . ASN A 1 74 ? -18.566 -0.257 28.062 1.00 94.81 74 ASN A CA 1
ATOM 600 C C . ASN A 1 74 ? -17.138 -0.804 28.008 1.00 94.81 74 ASN A C 1
ATOM 602 O O . ASN A 1 74 ? -16.305 -0.279 27.268 1.00 94.81 74 ASN A O 1
ATOM 606 N N . GLN A 1 75 ? -16.853 -1.881 28.741 1.00 95.50 75 GLN A N 1
ATOM 607 C CA . GLN A 1 75 ? -15.553 -2.539 28.690 1.00 95.50 75 GLN A CA 1
ATOM 608 C C . GLN A 1 75 ? -15.283 -3.134 27.299 1.00 95.50 75 GLN A C 1
ATOM 610 O O . GLN A 1 75 ? -14.207 -2.921 26.732 1.00 95.50 75 GLN A O 1
ATOM 615 N N . LYS A 1 76 ? -16.273 -3.814 26.707 1.00 96.38 76 LYS A N 1
ATOM 616 C CA . LYS A 1 76 ? -16.196 -4.343 25.337 1.00 96.38 76 LYS A CA 1
ATOM 617 C C . LYS A 1 76 ? -16.027 -3.232 24.303 1.00 96.38 76 LYS A C 1
ATOM 619 O O . LYS A 1 76 ? -15.164 -3.353 23.434 1.00 96.38 76 LYS A O 1
ATOM 624 N N . LEU A 1 77 ? -16.776 -2.132 24.419 1.00 95.50 77 LEU A N 1
ATOM 625 C CA . LEU A 1 77 ? -16.613 -0.955 23.561 1.00 95.50 77 LEU A CA 1
ATOM 626 C C . LEU A 1 77 ? -15.201 -0.377 23.674 1.00 95.50 77 LEU A C 1
ATOM 628 O O . LEU A 1 77 ? -14.578 -0.101 22.651 1.00 95.50 77 LEU A O 1
ATOM 632 N N . GLY A 1 78 ? -14.669 -0.242 24.891 1.00 94.38 78 GLY A N 1
ATOM 633 C CA . GLY A 1 78 ? -13.302 0.227 25.122 1.00 94.38 78 GLY A CA 1
ATOM 634 C C . GLY A 1 78 ? -12.260 -0.646 24.416 1.00 94.38 78 GLY A C 1
ATOM 635 O O . GLY A 1 78 ? -11.387 -0.129 23.712 1.00 94.38 78 GLY A O 1
ATOM 636 N N . GLY A 1 79 ? -12.398 -1.972 24.521 1.00 94.19 79 GLY A N 1
ATOM 637 C CA . GLY A 1 79 ? -11.543 -2.929 23.812 1.00 94.19 79 GLY A CA 1
ATOM 638 C C . GLY A 1 79 ? -11.652 -2.824 22.286 1.00 94.19 79 GLY A C 1
ATOM 639 O O . GLY A 1 79 ? -10.640 -2.877 21.575 1.00 94.19 79 GLY A O 1
ATOM 640 N N . LEU A 1 80 ? -12.862 -2.607 21.764 1.00 94.06 80 LEU A N 1
ATOM 641 C CA . LEU A 1 80 ? -13.100 -2.452 20.328 1.00 94.06 80 LEU A CA 1
ATOM 642 C C . LEU A 1 80 ? -12.509 -1.140 19.795 1.00 94.06 80 LEU A C 1
ATOM 644 O O . LEU A 1 80 ? -11.831 -1.144 18.769 1.00 94.06 80 LEU A O 1
ATOM 648 N N . ILE A 1 81 ? -12.689 -0.032 20.521 1.00 93.44 81 ILE A N 1
ATOM 649 C CA . ILE A 1 81 ? -12.107 1.277 20.190 1.00 93.44 81 ILE A CA 1
ATOM 650 C C . ILE A 1 81 ? -10.581 1.179 20.144 1.00 93.44 81 ILE A C 1
ATOM 652 O O . ILE A 1 81 ? -9.959 1.678 19.203 1.00 93.44 81 ILE A O 1
ATOM 656 N N . HIS A 1 82 ? -9.968 0.504 21.120 1.00 91.38 82 HIS A N 1
ATOM 657 C CA . HIS A 1 82 ? -8.525 0.275 21.129 1.00 91.38 82 HIS A CA 1
ATOM 658 C C . HIS A 1 82 ? -8.071 -0.532 19.902 1.00 91.38 82 HIS A C 1
ATOM 660 O O . HIS A 1 82 ? -7.136 -0.139 19.203 1.00 91.38 82 HIS A O 1
ATOM 666 N N . SER A 1 83 ? -8.784 -1.611 19.580 1.00 92.06 83 SER A N 1
ATOM 667 C CA . SER A 1 83 ? -8.489 -2.453 18.415 1.00 92.06 83 SER A CA 1
ATOM 668 C C . SER A 1 83 ? -8.607 -1.677 17.097 1.00 92.06 83 SER A C 1
ATOM 670 O O . SER A 1 83 ? -7.715 -1.734 16.250 1.00 92.06 83 SER A O 1
ATOM 672 N N . VAL A 1 84 ? -9.658 -0.867 16.937 1.00 92.62 84 VAL A N 1
ATOM 673 C CA . VAL A 1 84 ? -9.834 0.019 15.775 1.00 92.62 84 VAL A CA 1
ATOM 674 C C . VAL A 1 84 ? -8.713 1.061 15.705 1.00 92.62 84 VAL A C 1
ATOM 676 O O . VAL A 1 84 ? -8.179 1.333 14.625 1.00 92.62 84 VAL A O 1
ATOM 679 N N . LYS A 1 85 ? -8.291 1.629 16.839 1.00 92.12 85 LYS A N 1
ATOM 680 C CA . LYS A 1 85 ? -7.179 2.589 16.896 1.00 92.12 85 LYS A CA 1
ATOM 681 C C . LYS A 1 85 ? -5.868 1.961 16.414 1.00 92.12 85 LYS A C 1
ATOM 683 O O . LYS A 1 85 ? -5.167 2.573 15.604 1.00 92.12 85 LYS A O 1
ATOM 688 N N . GLU A 1 86 ? -5.578 0.727 16.809 1.00 89.31 86 GLU A N 1
ATOM 689 C CA . GLU A 1 86 ? -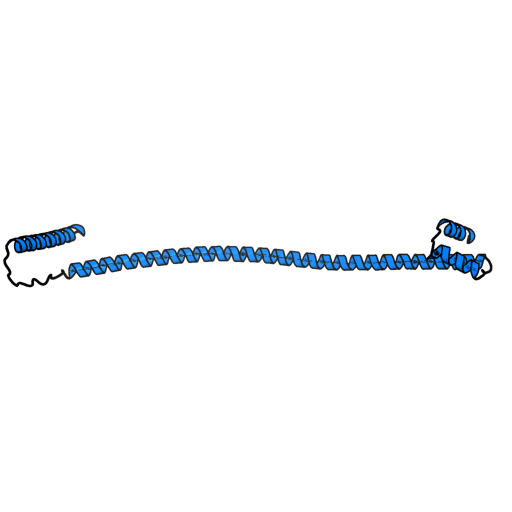4.403 0.000 16.321 1.00 89.31 86 GLU A CA 1
ATOM 690 C C . GLU A 1 86 ? -4.497 -0.308 14.818 1.00 89.31 86 GLU A C 1
ATOM 692 O O . GLU A 1 86 ? -3.565 -0.017 14.059 1.00 89.31 86 GLU A O 1
ATOM 697 N N . LEU A 1 87 ? -5.656 -0.764 14.333 1.00 85.25 87 LEU A N 1
ATOM 698 C CA . LEU A 1 87 ? -5.872 -1.007 12.902 1.00 85.25 87 LEU A CA 1
ATOM 699 C C . LEU A 1 87 ? -5.714 0.269 12.059 1.00 85.25 87 LEU A C 1
ATOM 701 O O . LEU A 1 87 ? -5.078 0.247 10.998 1.00 85.25 87 LEU A O 1
ATOM 705 N N . THR A 1 88 ? -6.235 1.409 12.524 1.00 83.06 88 THR A N 1
ATOM 706 C CA . THR A 1 88 ? -6.092 2.692 11.813 1.00 83.06 88 THR A CA 1
ATOM 707 C C . THR A 1 88 ? -4.645 3.187 11.790 1.00 83.06 88 THR A C 1
ATOM 709 O O . THR A 1 88 ? -4.218 3.775 10.790 1.00 83.06 88 THR A O 1
ATOM 712 N N . LYS A 1 89 ? -3.855 2.923 12.840 1.00 81.38 89 LYS A N 1
ATOM 713 C CA . LYS A 1 89 ? -2.416 3.228 12.891 1.00 81.38 89 LYS A CA 1
ATOM 714 C C . LYS A 1 89 ? -1.637 2.386 11.882 1.00 81.38 89 LYS A C 1
ATOM 716 O O . LYS A 1 89 ? -0.851 2.937 11.107 1.00 81.38 89 LYS A O 1
ATOM 721 N N . VAL A 1 90 ? -1.905 1.080 11.818 1.00 79.88 90 VAL A N 1
ATOM 722 C CA . VAL A 1 90 ? -1.311 0.175 10.817 1.00 79.88 90 VAL A CA 1
ATOM 723 C C . VAL A 1 90 ? -1.701 0.600 9.397 1.00 79.88 90 VAL A C 1
ATOM 725 O O . VAL A 1 90 ? -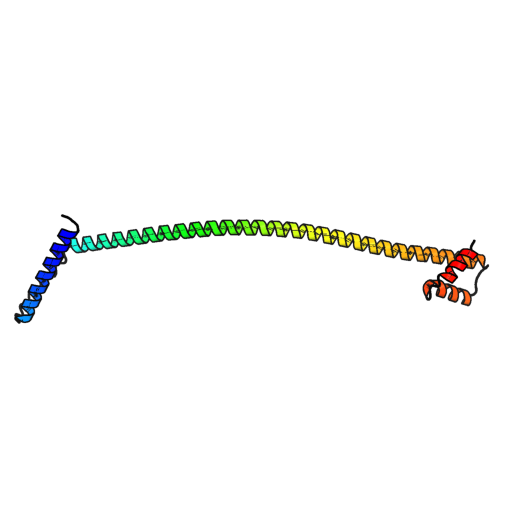0.847 0.671 8.510 1.00 79.88 90 VAL A O 1
ATOM 728 N N . ARG A 1 91 ? -2.973 0.954 9.170 1.00 80.50 91 ARG A N 1
ATOM 729 C CA . ARG A 1 91 ? -3.461 1.453 7.872 1.00 80.50 91 ARG A CA 1
ATOM 730 C C . ARG A 1 91 ? -2.758 2.749 7.456 1.00 80.50 91 ARG A C 1
ATOM 732 O O . ARG A 1 91 ? -2.333 2.860 6.306 1.00 80.50 91 ARG A O 1
ATOM 739 N N . ARG A 1 92 ? -2.577 3.703 8.379 1.00 78.12 92 ARG A N 1
ATOM 740 C CA . ARG A 1 92 ? -1.835 4.952 8.123 1.00 78.12 92 ARG A CA 1
ATOM 741 C C . ARG A 1 92 ? -0.375 4.694 7.755 1.00 78.12 92 ARG A C 1
ATOM 743 O O . ARG A 1 92 ? 0.092 5.247 6.762 1.00 78.12 92 ARG A O 1
ATOM 750 N N . LYS A 1 93 ? 0.325 3.826 8.497 1.00 79.38 93 LYS A N 1
ATOM 751 C CA . LYS A 1 93 ? 1.720 3.458 8.195 1.00 79.38 93 LYS A CA 1
ATOM 752 C C . LYS A 1 93 ? 1.854 2.845 6.799 1.00 79.38 93 LYS A C 1
ATOM 754 O O . LYS A 1 93 ? 2.690 3.300 6.022 1.00 79.38 93 LYS A O 1
ATOM 759 N N . ARG A 1 94 ? 0.983 1.892 6.444 1.00 80.94 94 ARG A N 1
ATOM 760 C CA . ARG A 1 94 ? 0.969 1.289 5.100 1.00 80.94 94 ARG A CA 1
ATOM 761 C C . ARG A 1 94 ? 0.772 2.337 4.007 1.00 80.94 94 ARG A C 1
ATOM 763 O O . ARG A 1 94 ? 1.553 2.365 3.064 1.00 80.94 94 ARG A O 1
ATOM 770 N N . LYS A 1 95 ? -0.193 3.253 4.159 1.00 85.00 95 LYS A N 1
ATOM 771 C CA . LYS A 1 95 ? -0.447 4.317 3.169 1.00 85.00 95 LYS A CA 1
ATOM 772 C C . LYS A 1 95 ? 0.786 5.198 2.920 1.00 85.00 95 LYS A C 1
ATOM 774 O O . LYS A 1 95 ? 1.048 5.565 1.778 1.00 85.00 95 LYS A O 1
ATOM 779 N N . LEU A 1 96 ? 1.557 5.517 3.962 1.00 86.12 96 LEU A N 1
ATOM 780 C CA . LEU A 1 96 ? 2.791 6.300 3.821 1.00 86.12 96 LEU A CA 1
ATOM 781 C C . LEU A 1 96 ? 3.888 5.533 3.074 1.00 86.12 96 LEU A C 1
ATOM 783 O O . LEU A 1 96 ? 4.561 6.125 2.233 1.00 86.12 96 LEU A O 1
ATOM 787 N N . ILE A 1 97 ? 4.046 4.235 3.350 1.00 89.25 97 ILE A N 1
ATOM 788 C CA . ILE A 1 97 ? 5.022 3.376 2.662 1.00 89.25 97 ILE A CA 1
ATOM 789 C C . ILE A 1 97 ? 4.655 3.244 1.183 1.00 89.25 97 ILE A C 1
ATOM 791 O O . ILE A 1 97 ? 5.503 3.490 0.331 1.00 89.25 97 ILE A O 1
ATOM 795 N N . PHE A 1 98 ? 3.385 2.962 0.871 1.00 88.62 98 PHE A N 1
ATOM 796 C CA . PHE A 1 98 ? 2.908 2.909 -0.513 1.00 88.62 98 PHE A CA 1
ATOM 797 C C . PHE A 1 98 ? 3.134 4.231 -1.245 1.00 88.62 98 PHE A C 1
ATOM 799 O O . PHE A 1 98 ? 3.634 4.226 -2.362 1.00 88.62 98 PHE A O 1
ATOM 806 N N . ARG A 1 99 ? 2.852 5.375 -0.606 1.00 91.31 99 ARG A N 1
ATOM 807 C CA . ARG A 1 99 ? 3.115 6.686 -1.215 1.00 91.31 99 ARG A CA 1
ATOM 808 C C . ARG A 1 99 ? 4.600 6.889 -1.521 1.00 91.31 99 ARG A C 1
ATOM 810 O O . ARG A 1 99 ? 4.926 7.362 -2.602 1.00 91.31 99 ARG A O 1
ATOM 817 N N . LYS A 1 100 ? 5.497 6.525 -0.597 1.00 92.69 100 LYS A N 1
ATOM 818 C CA . LYS A 1 100 ? 6.949 6.603 -0.830 1.00 92.69 100 LYS A CA 1
ATOM 819 C C . LYS A 1 100 ? 7.389 5.686 -1.971 1.00 92.69 100 LYS A C 1
ATOM 821 O O . LYS A 1 100 ? 8.193 6.109 -2.792 1.00 92.69 100 LYS A O 1
ATOM 826 N N . LEU A 1 101 ? 6.842 4.472 -2.033 1.00 94.56 101 LEU A N 1
ATOM 827 C CA . LEU A 1 101 ? 7.157 3.499 -3.075 1.00 94.56 101 LEU A CA 1
ATOM 828 C C . LEU A 1 101 ? 6.715 3.988 -4.457 1.00 94.56 101 LEU A C 1
ATOM 830 O O . LEU A 1 101 ? 7.496 3.910 -5.393 1.00 94.56 101 LEU A O 1
ATOM 834 N N . VAL A 1 102 ? 5.504 4.542 -4.573 1.00 94.44 102 VAL A N 1
ATOM 835 C CA . VAL A 1 102 ? 4.996 5.103 -5.836 1.00 94.44 102 VAL A CA 1
ATOM 836 C C . VAL A 1 102 ? 5.886 6.245 -6.322 1.00 94.44 102 VAL A C 1
ATOM 838 O O . VAL A 1 102 ? 6.271 6.253 -7.483 1.00 94.44 102 VAL A O 1
ATOM 841 N N . VAL A 1 103 ? 6.280 7.163 -5.434 1.00 95.69 103 VAL A N 1
ATOM 842 C CA . VAL A 1 103 ? 7.185 8.266 -5.797 1.00 95.69 103 VAL A CA 1
ATOM 843 C C . VAL A 1 103 ? 8.540 7.738 -6.275 1.00 95.69 103 VAL A C 1
ATOM 845 O O . VAL A 1 103 ? 9.032 8.172 -7.312 1.00 95.69 103 VAL A O 1
ATOM 848 N N . TRP A 1 104 ? 9.125 6.772 -5.563 1.00 94.94 104 TRP A N 1
ATOM 849 C CA . TRP A 1 104 ? 10.392 6.153 -5.966 1.00 94.94 104 TRP A CA 1
ATOM 850 C C . TRP A 1 104 ? 10.297 5.423 -7.307 1.00 94.94 104 TRP A C 1
ATOM 852 O O . TRP A 1 104 ? 11.185 5.566 -8.144 1.00 94.94 104 TRP A O 1
ATOM 862 N N . GLN A 1 105 ? 9.209 4.685 -7.533 1.00 95.25 105 GLN A N 1
ATOM 863 C CA . GLN A 1 105 ? 8.944 4.004 -8.799 1.00 95.25 105 GLN A CA 1
ATOM 864 C C . GLN A 1 105 ? 8.807 5.002 -9.952 1.00 95.25 105 GLN A C 1
ATOM 866 O O . GLN A 1 105 ? 9.427 4.817 -10.995 1.00 95.25 105 GLN A O 1
ATOM 871 N N . SER A 1 106 ? 8.076 6.105 -9.757 1.00 94.31 106 SER A N 1
ATOM 872 C CA . SER A 1 106 ? 7.963 7.167 -10.762 1.00 94.31 106 SER A CA 1
ATOM 873 C C . SER A 1 106 ? 9.316 7.793 -11.108 1.00 94.31 106 SER A C 1
ATOM 875 O O . SER A 1 106 ? 9.613 7.980 -12.285 1.00 94.31 106 SER A O 1
ATOM 877 N N . ILE A 1 107 ? 10.150 8.085 -10.106 1.00 95.38 107 ILE A N 1
ATOM 878 C CA . ILE A 1 107 ? 11.491 8.649 -10.325 1.00 95.38 107 ILE A CA 1
ATOM 879 C C . ILE A 1 107 ? 12.378 7.653 -11.081 1.00 95.38 107 ILE A C 1
ATOM 881 O O . ILE A 1 107 ? 13.050 8.033 -12.038 1.00 95.38 107 ILE A O 1
ATOM 885 N N . SER A 1 108 ? 12.360 6.377 -10.689 1.00 95.00 108 SER A N 1
ATOM 886 C CA . SER A 1 108 ? 13.146 5.333 -11.349 1.00 95.00 108 SER A CA 1
ATOM 887 C C . SER A 1 108 ? 12.720 5.131 -12.804 1.00 95.00 108 SER A C 1
ATOM 889 O O . SER A 1 108 ? 13.580 5.073 -13.680 1.00 95.00 108 SER A O 1
ATOM 891 N N . ALA A 1 109 ? 11.415 5.095 -13.081 1.00 95.19 109 ALA A N 1
ATOM 892 C CA . ALA A 1 109 ? 10.894 4.986 -14.440 1.00 95.19 109 ALA A CA 1
ATOM 893 C C . ALA A 1 109 ? 11.292 6.193 -15.301 1.00 95.19 109 ALA A C 1
ATOM 895 O O . ALA A 1 109 ? 11.735 6.020 -16.435 1.00 95.19 109 ALA A O 1
ATOM 896 N N . LEU A 1 110 ? 11.199 7.411 -14.755 1.00 95.75 110 LEU A N 1
ATOM 897 C CA . LEU A 1 110 ? 11.627 8.618 -15.460 1.00 95.75 110 LEU A CA 1
ATOM 898 C C . LEU A 1 110 ? 13.123 8.570 -15.794 1.00 95.75 110 LEU A C 1
ATOM 900 O O . LEU A 1 110 ? 13.508 8.873 -16.921 1.00 95.75 110 LEU A O 1
ATOM 904 N N . LEU A 1 111 ? 13.959 8.139 -14.847 1.00 95.50 111 LEU A N 1
ATOM 905 C CA . LEU A 1 111 ? 15.398 8.015 -15.063 1.00 95.50 111 LEU A CA 1
ATOM 906 C C . LEU A 1 111 ? 15.728 6.979 -16.147 1.00 95.50 111 LEU A C 1
ATOM 908 O O . LEU A 1 111 ? 16.589 7.233 -16.988 1.00 95.50 111 LEU A O 1
ATOM 912 N N . LEU A 1 112 ? 15.017 5.848 -16.173 1.00 95.44 112 LEU A N 1
ATOM 913 C CA . LEU A 1 112 ? 15.165 4.836 -17.222 1.00 95.44 112 LEU A CA 1
ATOM 914 C C . LEU A 1 112 ? 14.758 5.373 -18.598 1.00 95.44 112 LEU A C 1
ATOM 916 O O . LEU A 1 112 ? 15.480 5.159 -19.569 1.00 95.44 112 LEU A O 1
ATOM 920 N N . MET A 1 113 ? 13.649 6.111 -18.685 1.00 95.31 113 MET A N 1
ATOM 921 C CA . MET A 1 113 ? 13.207 6.726 -19.942 1.00 95.31 113 MET A CA 1
ATOM 922 C C . MET A 1 113 ? 14.213 7.758 -20.455 1.00 95.31 113 MET A C 1
ATOM 924 O O . MET A 1 113 ? 14.539 7.762 -21.643 1.00 95.31 113 MET A O 1
ATOM 928 N N . ILE A 1 114 ? 14.747 8.600 -19.565 1.00 95.25 114 ILE A N 1
ATOM 929 C CA . ILE A 1 114 ? 15.801 9.559 -19.914 1.00 95.25 114 ILE A CA 1
ATOM 930 C C . ILE A 1 114 ? 17.049 8.812 -20.389 1.00 95.25 114 ILE A C 1
ATOM 932 O O . ILE A 1 114 ? 17.574 9.138 -21.448 1.00 95.25 114 ILE A O 1
ATOM 936 N N . GLY A 1 115 ? 17.489 7.782 -19.661 1.00 95.50 115 GLY A N 1
ATOM 937 C CA . GLY A 1 115 ? 18.660 6.982 -20.025 1.00 95.50 115 GLY A CA 1
ATOM 938 C C . GLY A 1 115 ? 18.523 6.307 -21.391 1.00 95.50 115 GLY A C 1
ATOM 939 O O . GLY A 1 115 ? 19.435 6.399 -22.211 1.00 95.50 115 GLY A O 1
ATOM 940 N N . LEU A 1 116 ? 17.371 5.692 -21.677 1.00 94.56 116 LEU A N 1
ATOM 941 C CA . LEU A 1 116 ? 17.079 5.090 -22.983 1.00 94.56 116 LEU A CA 1
ATOM 942 C C . LEU A 1 116 ? 17.074 6.133 -24.103 1.00 94.56 116 LEU A C 1
ATOM 944 O O . LEU A 1 116 ? 17.660 5.906 -25.160 1.00 94.56 116 LEU A O 1
ATOM 948 N N . THR A 1 117 ? 16.460 7.292 -23.858 1.00 94.69 117 THR A N 1
ATOM 949 C CA . THR A 1 117 ? 16.434 8.397 -24.825 1.00 94.69 117 THR A CA 1
ATOM 950 C C . THR A 1 117 ? 17.849 8.885 -25.125 1.00 94.69 117 THR A C 1
ATOM 952 O O . THR A 1 117 ? 18.223 9.016 -26.289 1.00 94.69 117 THR A O 1
ATOM 955 N N . LEU A 1 118 ? 18.665 9.082 -24.087 1.00 94.75 118 LEU A N 1
ATOM 956 C CA . LEU A 1 118 ? 20.055 9.511 -24.225 1.00 94.75 118 LEU A CA 1
ATOM 957 C C . LEU A 1 118 ? 20.895 8.470 -24.970 1.00 94.75 118 LEU A C 1
ATOM 959 O O . LEU A 1 118 ? 21.701 8.834 -25.820 1.00 94.75 118 LEU A O 1
ATOM 963 N N . PHE A 1 119 ? 20.686 7.182 -24.693 1.00 93.56 119 PHE A N 1
ATOM 964 C CA . PHE A 1 119 ? 21.374 6.094 -25.381 1.00 93.56 119 PHE A CA 1
ATOM 965 C C . PHE A 1 119 ? 21.055 6.073 -26.879 1.00 93.56 119 PHE A C 1
ATOM 967 O O . PHE A 1 119 ? 21.969 6.014 -27.702 1.00 93.56 119 PHE A O 1
ATOM 974 N N . ILE A 1 120 ? 19.771 6.168 -27.242 1.00 90.25 120 ILE A N 1
ATOM 975 C CA . ILE A 1 120 ? 19.341 6.229 -28.645 1.00 90.25 120 ILE A CA 1
ATOM 976 C C . ILE A 1 120 ? 19.955 7.453 -29.327 1.00 90.25 120 ILE A C 1
ATOM 978 O O . ILE A 1 120 ? 20.515 7.328 -30.414 1.00 90.25 120 ILE A O 1
ATOM 982 N N . HIS A 1 121 ? 19.902 8.615 -28.677 1.00 91.50 121 HIS A N 1
ATOM 983 C CA . HIS A 1 121 ? 20.412 9.852 -29.257 1.00 91.50 121 HIS A CA 1
ATOM 984 C C . HIS A 1 121 ? 21.935 9.828 -29.433 1.00 91.50 121 HIS A C 1
ATOM 986 O O . HIS A 1 121 ? 22.445 10.211 -30.482 1.00 91.50 121 HIS A O 1
ATOM 992 N N . ASN A 1 122 ? 22.672 9.305 -28.451 1.00 93.38 122 ASN A N 1
ATOM 993 C CA . ASN A 1 122 ? 24.123 9.161 -28.541 1.00 93.38 122 ASN A 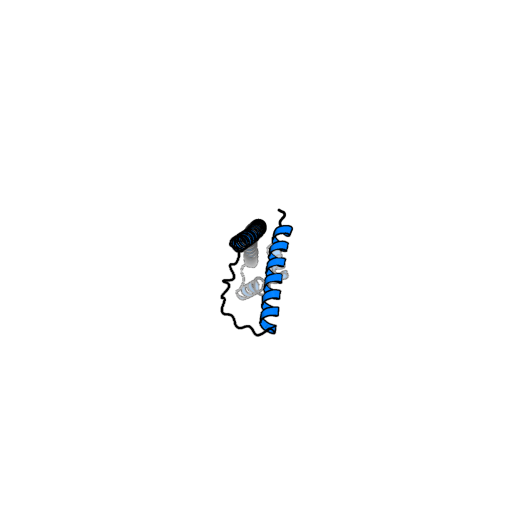CA 1
ATOM 994 C C . ASN A 1 122 ? 24.527 8.176 -29.651 1.00 93.38 122 ASN A C 1
ATOM 996 O O . ASN A 1 122 ? 25.464 8.427 -30.407 1.00 93.38 122 ASN A O 1
ATOM 1000 N N . ARG A 1 123 ? 23.776 7.079 -29.809 1.00 87.75 123 ARG A N 1
ATOM 1001 C CA . ARG A 1 123 ? 23.976 6.132 -30.913 1.00 87.75 123 ARG A CA 1
ATOM 1002 C C . ARG A 1 123 ? 23.733 6.794 -32.270 1.00 87.75 123 ARG A C 1
ATOM 1004 O O . ARG A 1 123 ? 24.563 6.646 -33.156 1.00 87.75 123 ARG A O 1
ATOM 1011 N N . GLN A 1 124 ? 22.652 7.560 -32.414 1.00 88.88 124 GLN A N 1
ATOM 1012 C CA . GLN A 1 124 ? 22.368 8.322 -33.636 1.00 88.88 124 GLN A CA 1
ATOM 1013 C C . GLN A 1 124 ? 23.470 9.342 -33.942 1.00 88.88 124 GLN A C 1
ATOM 1015 O O . GLN A 1 124 ? 23.864 9.492 -35.096 1.00 88.88 124 GLN A O 1
ATOM 1020 N N . LEU A 1 125 ? 23.999 10.018 -32.919 1.00 90.25 125 LEU A N 1
ATOM 1021 C CA . LEU A 1 125 ? 25.092 10.973 -33.081 1.00 90.25 125 LEU A CA 1
ATOM 1022 C C . LEU A 1 125 ? 26.375 10.282 -33.566 1.00 90.25 125 LEU A C 1
ATOM 1024 O O . LEU A 1 125 ? 27.005 10.752 -34.510 1.00 90.25 125 LEU A O 1
ATOM 1028 N N . SER A 1 126 ? 26.721 9.139 -32.968 1.00 89.50 126 SER A N 1
ATOM 1029 C CA . SER A 1 126 ? 27.854 8.310 -33.395 1.00 89.50 126 SER A CA 1
ATOM 1030 C C . SER A 1 126 ? 27.686 7.801 -34.829 1.00 89.50 126 SER A C 1
ATOM 1032 O O . SER A 1 126 ? 28.629 7.856 -35.616 1.00 89.50 126 SER A O 1
ATOM 1034 N N . ASP A 1 127 ? 26.491 7.327 -35.183 1.00 88.75 127 ASP A N 1
ATOM 1035 C CA . ASP A 1 127 ? 26.181 6.833 -36.525 1.00 88.75 127 ASP A CA 1
ATOM 1036 C C . ASP A 1 127 ? 26.281 7.968 -37.564 1.00 88.75 127 ASP A C 1
ATOM 1038 O O . ASP A 1 127 ? 26.856 7.785 -38.636 1.00 88.75 127 ASP A O 1
ATOM 1042 N N . ASN A 1 128 ? 25.805 9.173 -37.238 1.00 89.62 128 ASN A N 1
ATOM 1043 C CA . ASN A 1 128 ? 25.930 10.347 -38.106 1.00 89.62 128 ASN A CA 1
ATOM 1044 C C . ASN A 1 128 ? 27.383 10.819 -38.258 1.00 89.62 128 ASN A C 1
ATOM 1046 O O . ASN A 1 128 ? 27.788 11.187 -39.361 1.00 89.62 128 ASN A O 1
ATOM 1050 N N . ALA A 1 129 ? 28.180 10.775 -37.187 1.00 90.50 129 ALA A N 1
ATOM 1051 C CA . ALA A 1 129 ? 29.606 11.082 -37.253 1.00 90.50 129 ALA A CA 1
ATOM 1052 C C . ALA A 1 129 ? 30.354 10.094 -38.165 1.00 90.50 129 ALA A C 1
ATOM 1054 O O . ALA A 1 129 ? 31.170 10.513 -38.985 1.00 90.50 129 ALA A O 1
ATOM 1055 N N . LEU A 1 130 ? 30.028 8.799 -38.075 1.00 89.62 130 LEU A N 1
ATOM 1056 C CA . LEU A 1 130 ? 30.581 7.765 -38.951 1.00 89.62 130 LEU A CA 1
ATOM 1057 C C . LEU A 1 130 ? 30.169 7.980 -40.416 1.00 89.62 130 LEU A C 1
ATOM 1059 O O . LEU A 1 130 ? 31.007 7.905 -41.308 1.00 89.62 130 LEU A O 1
ATOM 1063 N N . LYS A 1 131 ? 28.899 8.318 -40.680 1.00 88.38 131 LYS A N 1
ATOM 1064 C CA . LYS A 1 131 ? 28.445 8.670 -42.037 1.00 88.38 131 LYS A CA 1
ATOM 1065 C C . LYS A 1 131 ? 29.237 9.841 -42.616 1.00 88.38 131 LYS A C 1
ATOM 1067 O O . LYS A 1 131 ? 29.617 9.789 -43.781 1.00 88.38 131 LYS A O 1
ATOM 1072 N N . PHE A 1 132 ? 29.468 10.887 -41.822 1.00 89.00 132 PHE A N 1
ATOM 1073 C CA . PHE A 1 132 ? 30.190 12.073 -42.276 1.00 89.00 132 PHE A CA 1
ATOM 1074 C C . PHE A 1 132 ? 31.642 11.744 -42.643 1.00 89.00 132 PHE A C 1
ATOM 1076 O O . PHE A 1 132 ? 32.068 12.054 -43.755 1.00 89.00 132 PHE A O 1
ATOM 1083 N N . ARG A 1 133 ? 32.361 11.036 -41.760 1.00 88.44 133 ARG A N 1
ATOM 1084 C CA . ARG A 1 133 ? 33.745 10.596 -42.007 1.00 88.44 133 ARG A CA 1
ATOM 1085 C C . ARG A 1 133 ? 33.854 9.691 -43.233 1.00 88.44 133 ARG A C 1
ATOM 1087 O O . ARG A 1 133 ? 34.701 9.932 -44.087 1.00 88.44 133 ARG A O 1
ATOM 1094 N N . TYR A 1 134 ? 32.930 8.747 -43.391 1.00 87.62 134 TYR A N 1
ATOM 1095 C CA . TYR A 1 134 ? 32.900 7.867 -44.557 1.00 87.62 134 TYR A CA 1
ATOM 1096 C C . TYR A 1 134 ? 32.690 8.625 -45.879 1.00 87.62 134 TYR A C 1
ATOM 1098 O O . TYR A 1 134 ? 33.294 8.290 -46.902 1.00 87.62 134 TYR A O 1
ATOM 1106 N N . ILE A 1 135 ? 31.829 9.651 -45.887 1.00 86.69 135 ILE A N 1
ATOM 1107 C CA . ILE A 1 135 ? 31.597 10.501 -47.066 1.00 86.69 135 ILE A CA 1
ATOM 1108 C C . ILE A 1 135 ? 32.849 11.317 -47.402 1.00 86.69 135 ILE A C 1
ATOM 1110 O O . ILE A 1 135 ? 33.214 11.410 -48.577 1.00 86.69 135 ILE A O 1
ATOM 1114 N N . GLU A 1 136 ? 33.507 11.873 -46.384 1.00 87.19 136 GLU A N 1
ATOM 1115 C CA . GLU A 1 136 ? 34.755 12.627 -46.516 1.00 87.19 136 GLU A CA 1
ATOM 1116 C C . GLU A 1 136 ? 35.886 11.745 -47.070 1.00 87.19 136 GLU A C 1
ATOM 1118 O O . GLU A 1 136 ? 36.503 12.101 -48.074 1.00 87.19 136 GLU A O 1
ATOM 1123 N N . ALA A 1 137 ? 36.075 10.541 -46.518 1.00 84.88 137 ALA A N 1
ATOM 1124 C CA . ALA A 1 137 ? 37.059 9.562 -46.988 1.00 84.88 137 ALA A CA 1
ATOM 1125 C C . ALA A 1 137 ? 36.811 9.097 -48.435 1.00 84.88 137 ALA A C 1
ATOM 1127 O O . ALA A 1 137 ? 37.739 8.702 -49.142 1.00 84.88 137 ALA A O 1
ATOM 1128 N N . CYS A 1 138 ? 35.561 9.149 -48.904 1.00 83.56 138 CYS A N 1
ATOM 1129 C CA . CYS A 1 138 ? 35.206 8.823 -50.285 1.00 83.56 138 CYS A CA 1
ATOM 1130 C C . CYS A 1 138 ? 35.326 10.011 -51.260 1.00 83.56 138 CYS A C 1
ATOM 1132 O O . CYS A 1 138 ? 35.082 9.814 -52.450 1.00 83.56 138 CYS A O 1
ATOM 1134 N N . GLY A 1 139 ? 35.688 11.216 -50.796 1.00 83.88 139 GLY A N 1
ATOM 1135 C CA . GLY A 1 139 ? 35.792 12.415 -51.638 1.00 83.88 139 GLY A CA 1
ATOM 1136 C C . GLY A 1 139 ? 34.439 12.961 -52.116 1.00 83.88 139 GLY A C 1
ATOM 1137 O O . GLY A 1 139 ? 34.370 13.603 -53.164 1.00 83.88 139 GLY A O 1
ATOM 1138 N N . GLY A 1 140 ? 33.361 12.693 -51.369 1.00 81.75 140 GLY A N 1
ATOM 1139 C CA . GLY A 1 140 ? 31.982 13.025 -51.738 1.00 81.75 140 GLY A CA 1
ATOM 1140 C C . GLY A 1 140 ? 31.211 11.846 -52.347 1.00 81.75 140 GLY A C 1
ATOM 1141 O O . GLY A 1 140 ? 31.784 10.895 -52.880 1.00 81.75 140 GLY A O 1
ATOM 1142 N N . ILE A 1 141 ? 29.877 11.876 -52.245 1.00 84.62 141 ILE A N 1
ATOM 1143 C CA . ILE A 1 141 ? 29.010 10.795 -52.738 1.00 84.62 141 ILE A CA 1
ATOM 1144 C C . ILE A 1 141 ? 27.813 11.328 -53.530 1.00 84.62 141 ILE A C 1
ATOM 1146 O O . ILE A 1 141 ? 27.257 12.375 -53.216 1.00 84.62 141 ILE A O 1
ATOM 1150 N N . ASP A 1 142 ? 27.393 10.573 -54.547 1.00 89.31 142 ASP A N 1
ATOM 1151 C CA . ASP A 1 142 ? 26.177 10.859 -55.315 1.00 89.31 142 ASP A CA 1
ATOM 1152 C C . ASP A 1 142 ? 24.907 10.555 -54.495 1.00 89.31 142 ASP A C 1
ATOM 1154 O O . ASP A 1 142 ? 24.875 9.643 -53.662 1.00 89.31 142 ASP A O 1
ATOM 1158 N N . SER A 1 143 ? 23.833 11.280 -54.797 1.00 85.81 143 SER A N 1
ATOM 1159 C CA . SER A 1 143 ? 22.481 11.170 -54.236 1.00 85.81 143 SER A CA 1
ATOM 1160 C C . SER A 1 143 ? 21.980 9.725 -54.084 1.00 85.81 143 SER A C 1
ATOM 1162 O O . SER A 1 143 ? 21.463 9.341 -53.034 1.00 85.81 143 SER A O 1
ATOM 1164 N N . LYS A 1 144 ? 22.200 8.870 -55.092 1.00 86.75 144 LYS A N 1
ATOM 1165 C CA . LYS A 1 144 ? 21.804 7.449 -55.058 1.00 86.75 144 LYS A CA 1
ATOM 1166 C C . LYS A 1 144 ? 22.592 6.631 -54.035 1.00 86.75 144 LYS A C 1
ATOM 1168 O O . LYS A 1 144 ? 22.052 5.699 -53.439 1.00 86.75 144 LYS A O 1
ATOM 1173 N N . LYS A 1 145 ? 23.878 6.942 -53.842 1.00 83.94 145 LYS A N 1
ATOM 1174 C CA . LYS A 1 145 ? 24.736 6.278 -52.847 1.00 83.94 145 LYS A CA 1
ATOM 1175 C C . LYS A 1 145 ? 24.420 6.779 -51.440 1.00 83.94 145 LYS A C 1
ATOM 1177 O O . LYS A 1 145 ? 24.431 5.974 -50.515 1.00 83.94 145 LYS A O 1
ATOM 1182 N N . LEU A 1 146 ? 24.063 8.057 -51.301 1.00 85.38 146 LEU A N 1
ATOM 1183 C CA . LEU A 1 146 ? 23.607 8.641 -50.039 1.00 85.38 146 LEU A CA 1
ATOM 1184 C C . LEU A 1 146 ? 22.309 7.983 -49.554 1.00 85.38 146 LEU A C 1
ATOM 1186 O O . LEU A 1 146 ? 22.223 7.598 -48.393 1.00 85.38 146 LEU A O 1
ATOM 1190 N N . LEU A 1 147 ? 21.347 7.748 -50.452 1.00 85.81 147 LEU A N 1
ATOM 1191 C CA . LEU A 1 147 ? 20.106 7.040 -50.117 1.00 85.81 147 LEU A CA 1
ATOM 1192 C C . LEU A 1 147 ? 20.365 5.601 -49.632 1.00 85.81 147 LEU A C 1
ATOM 1194 O O . LEU A 1 147 ? 19.761 5.142 -48.661 1.00 85.81 147 LEU A O 1
ATOM 1198 N N . LYS A 1 148 ? 21.297 4.886 -50.279 1.00 84.94 148 LYS A N 1
ATOM 1199 C CA . LYS A 1 148 ? 21.711 3.541 -4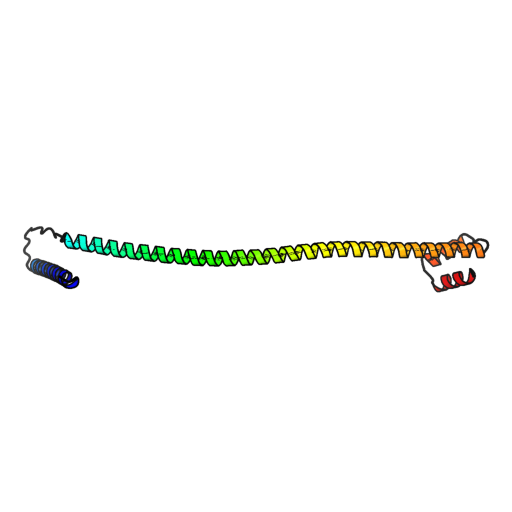9.844 1.00 84.94 148 LYS A CA 1
ATOM 1200 C C . LYS A 1 148 ? 22.401 3.569 -48.483 1.00 84.94 148 LYS A C 1
ATOM 1202 O O . LYS A 1 148 ? 22.120 2.711 -47.654 1.00 84.94 148 LYS A O 1
ATOM 1207 N N . LEU A 1 149 ? 23.268 4.554 -48.251 1.00 86.12 149 LEU A N 1
ATOM 1208 C CA . LEU A 1 149 ? 23.933 4.746 -46.966 1.00 86.12 149 LEU A CA 1
ATOM 1209 C C . LEU A 1 149 ? 22.906 5.001 -45.859 1.00 86.12 149 LEU A C 1
ATOM 1211 O O . LEU A 1 149 ? 22.988 4.399 -44.797 1.00 86.12 149 LEU A O 1
ATOM 1215 N N . ASP A 1 150 ? 21.893 5.824 -46.113 1.00 85.25 150 ASP A N 1
ATOM 1216 C CA . ASP A 1 150 ? 20.865 6.083 -45.110 1.00 85.25 150 ASP A CA 1
ATOM 1217 C C . ASP A 1 150 ? 19.993 4.851 -44.825 1.00 85.25 150 ASP A C 1
ATOM 1219 O O . ASP A 1 150 ? 19.711 4.544 -43.667 1.00 85.25 150 ASP A O 1
ATOM 1223 N N . THR A 1 151 ? 19.684 4.063 -45.860 1.00 86.38 151 THR A N 1
ATOM 1224 C CA . THR A 1 151 ? 18.977 2.778 -45.727 1.00 86.38 151 THR A CA 1
ATOM 1225 C C . THR A 1 151 ? 19.738 1.804 -44.817 1.00 86.38 151 THR A C 1
ATOM 1227 O O . THR A 1 151 ? 19.117 1.175 -43.964 1.00 86.38 151 THR A O 1
ATOM 1230 N N . VAL A 1 152 ? 21.069 1.720 -44.951 1.00 85.50 152 VAL A N 1
ATOM 1231 C CA . VAL A 1 152 ? 21.949 0.837 -44.153 1.00 85.50 152 VAL A CA 1
ATOM 1232 C C . VAL A 1 152 ? 22.021 1.229 -42.675 1.00 85.50 152 VAL A C 1
ATOM 1234 O O . VAL A 1 152 ? 22.327 0.383 -41.844 1.00 85.50 152 VAL A O 1
ATOM 1237 N N . PHE A 1 153 ? 21.748 2.484 -42.317 1.00 83.06 153 PHE A N 1
ATOM 1238 C CA . PHE A 1 153 ? 21.804 2.943 -40.923 1.00 83.06 153 PHE A CA 1
ATOM 1239 C C . PHE A 1 153 ? 20.422 3.084 -40.272 1.00 83.06 153 PHE A C 1
ATOM 1241 O O . PHE A 1 153 ? 20.302 2.837 -39.074 1.00 83.06 153 PHE A O 1
ATOM 1248 N N . HIS A 1 154 ? 19.390 3.472 -41.032 1.00 79.75 154 HIS A N 1
ATOM 1249 C CA . HIS A 1 154 ? 18.062 3.793 -40.494 1.00 79.75 154 HIS A CA 1
ATOM 1250 C C . HIS A 1 154 ? 16.968 2.771 -40.828 1.00 79.75 154 HIS A C 1
ATOM 1252 O O . HIS A 1 154 ? 16.103 2.540 -39.986 1.00 79.75 154 HIS A O 1
ATOM 1258 N N . VAL A 1 155 ? 16.970 2.171 -42.025 1.00 75.75 155 VAL A N 1
ATOM 1259 C CA . VAL A 1 155 ? 15.850 1.329 -42.502 1.00 75.75 155 VAL A CA 1
ATOM 1260 C C . VAL A 1 155 ? 16.131 -0.156 -42.285 1.00 75.75 155 VAL A C 1
ATOM 1262 O O . VAL A 1 155 ? 15.331 -0.848 -41.669 1.00 75.75 155 VAL A O 1
ATOM 1265 N N . ASN A 1 156 ? 17.286 -0.636 -42.745 1.00 78.75 156 ASN A N 1
ATOM 1266 C CA . ASN A 1 156 ? 17.769 -1.998 -42.543 1.00 78.75 156 ASN A CA 1
ATOM 1267 C C . ASN A 1 156 ? 19.187 -1.914 -41.998 1.00 78.75 156 ASN A C 1
ATOM 1269 O O . ASN A 1 156 ? 20.153 -1.905 -42.762 1.00 78.75 156 ASN A O 1
ATOM 1273 N N . ARG A 1 157 ? 19.290 -1.797 -40.669 1.00 80.75 157 ARG A N 1
ATOM 1274 C CA . ARG A 1 157 ? 20.575 -1.616 -39.996 1.00 80.75 157 ARG A CA 1
ATOM 1275 C C . ARG A 1 157 ? 21.462 -2.843 -40.185 1.00 80.75 157 ARG A C 1
ATOM 1277 O O . ARG A 1 157 ? 21.250 -3.856 -39.526 1.00 80.75 157 ARG A O 1
ATOM 1284 N N . ASP A 1 158 ? 22.446 -2.735 -41.071 1.00 85.50 158 ASP A N 1
ATOM 1285 C CA . ASP A 1 158 ? 23.385 -3.815 -41.377 1.00 85.50 158 ASP A CA 1
ATOM 1286 C C . ASP A 1 158 ? 24.699 -3.586 -40.622 1.00 85.50 158 ASP A C 1
ATOM 1288 O O . ASP A 1 158 ? 25.556 -2.795 -41.028 1.00 85.50 158 ASP A O 1
ATOM 1292 N N . GLU A 1 159 ? 24.841 -4.263 -39.482 1.00 83.12 159 GLU A N 1
ATOM 1293 C CA . GLU A 1 159 ? 2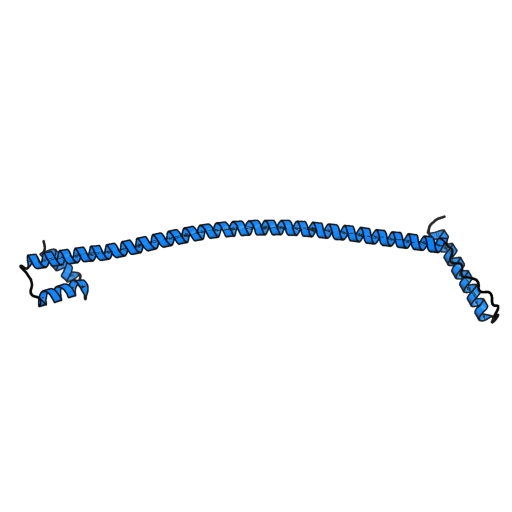5.999 -4.093 -38.599 1.00 83.12 159 GLU A CA 1
ATOM 1294 C C . GLU A 1 159 ? 27.318 -4.495 -39.269 1.00 83.12 159 GLU A C 1
ATOM 1296 O O . GLU A 1 159 ? 28.337 -3.855 -39.014 1.00 83.12 159 GLU A O 1
ATOM 1301 N N . LEU A 1 160 ? 27.301 -5.465 -40.191 1.00 83.94 160 LEU A N 1
ATOM 1302 C CA . LEU A 1 160 ? 28.500 -5.912 -40.907 1.00 83.94 160 LEU A CA 1
ATOM 1303 C C . LEU A 1 160 ? 28.992 -4.853 -41.895 1.00 83.94 160 LEU A C 1
ATOM 1305 O O . LEU A 1 160 ? 30.195 -4.697 -42.115 1.00 83.94 160 LEU A O 1
ATOM 1309 N N . VAL A 1 161 ? 28.068 -4.123 -42.520 1.00 82.94 161 VAL A N 1
ATOM 1310 C CA . VAL A 1 161 ? 28.409 -3.021 -43.427 1.00 82.94 161 VAL A CA 1
ATOM 1311 C C . VAL A 1 161 ? 28.902 -1.811 -42.637 1.00 82.94 161 VAL A C 1
ATOM 1313 O O . VAL A 1 161 ? 29.901 -1.205 -43.025 1.00 82.94 161 VAL A O 1
ATOM 1316 N N . ILE A 1 162 ? 28.264 -1.497 -41.507 1.00 84.06 162 ILE A N 1
ATOM 1317 C CA . ILE A 1 162 ? 28.684 -0.410 -40.609 1.00 84.06 162 ILE A CA 1
ATOM 1318 C C . ILE A 1 162 ? 30.090 -0.676 -40.046 1.00 84.06 162 ILE A C 1
ATOM 1320 O O . ILE A 1 162 ? 30.924 0.229 -40.012 1.00 84.06 162 ILE A O 1
ATOM 1324 N N . GLU A 1 163 ? 30.397 -1.916 -39.665 1.00 83.94 163 GLU A N 1
ATOM 1325 C CA . GLU A 1 163 ? 31.727 -2.303 -39.182 1.00 83.94 163 GLU A CA 1
ATOM 1326 C C . GLU A 1 163 ? 32.802 -2.154 -40.269 1.00 83.94 163 GLU A C 1
ATOM 1328 O O . GLU A 1 163 ? 33.873 -1.598 -40.024 1.00 83.94 163 GLU A O 1
ATOM 1333 N N . LYS A 1 164 ? 32.495 -2.551 -41.509 1.00 84.44 164 LYS A N 1
ATOM 1334 C CA . LYS A 1 164 ? 33.392 -2.333 -42.655 1.00 84.44 164 LYS A CA 1
ATOM 1335 C C . LYS A 1 164 ? 33.637 -0.851 -42.937 1.00 84.44 164 LYS A C 1
ATOM 1337 O O . LYS A 1 164 ? 34.748 -0.496 -43.320 1.00 84.44 164 LYS A O 1
ATOM 1342 N N . MET A 1 165 ? 32.632 0.010 -42.756 1.00 83.25 165 MET A N 1
ATOM 1343 C CA . MET A 1 165 ? 32.792 1.464 -42.891 1.00 83.25 165 MET A CA 1
ATOM 1344 C C . MET A 1 165 ? 33.710 2.022 -41.803 1.00 83.25 165 MET A C 1
ATOM 1346 O O . MET A 1 165 ? 34.629 2.771 -42.114 1.00 83.25 165 MET A O 1
ATOM 1350 N N . LYS A 1 166 ? 33.536 1.579 -40.553 1.00 82.06 166 LYS A N 1
ATOM 1351 C CA . LYS A 1 166 ? 34.401 1.967 -39.430 1.00 82.06 166 LYS A CA 1
ATOM 1352 C C . LYS A 1 166 ? 35.871 1.599 -39.660 1.00 82.06 166 LYS A C 1
ATOM 1354 O O . LYS A 1 166 ? 36.742 2.399 -39.345 1.00 82.06 166 LYS A O 1
ATOM 1359 N N . ASN A 1 167 ? 36.137 0.428 -40.242 1.00 79.12 167 ASN A N 1
ATOM 1360 C CA . ASN A 1 167 ? 37.499 -0.024 -40.554 1.00 79.12 167 ASN A CA 1
ATOM 1361 C C . ASN A 1 167 ? 38.117 0.685 -41.771 1.00 79.12 167 ASN A C 1
ATOM 1363 O O . ASN A 1 167 ? 39.324 0.613 -41.959 1.00 79.12 167 ASN A O 1
ATOM 1367 N N . LYS A 1 168 ? 37.302 1.329 -42.614 1.00 70.62 168 LYS A N 1
ATOM 1368 C CA . LYS A 1 168 ? 37.758 2.092 -43.786 1.00 70.62 168 LYS A CA 1
ATOM 1369 C C . LYS A 1 168 ? 38.060 3.563 -43.456 1.00 70.62 168 LYS A C 1
ATOM 1371 O O . LYS A 1 168 ? 38.768 4.213 -44.215 1.00 70.62 168 LYS A O 1
ATOM 1376 N N . ASP A 1 169 ? 37.530 4.059 -42.337 1.00 59.38 169 ASP A N 1
ATOM 1377 C CA . ASP A 1 169 ? 37.802 5.390 -41.771 1.00 59.38 169 ASP A CA 1
ATOM 1378 C C . ASP A 1 169 ? 39.092 5.451 -40.914 1.00 59.38 169 ASP A C 1
ATOM 1380 O O . ASP A 1 169 ? 39.410 6.518 -40.370 1.00 59.38 169 ASP A O 1
ATOM 1384 N N . GLN A 1 170 ? 39.790 4.317 -40.746 1.00 52.12 170 GLN A N 1
ATOM 1385 C CA . GLN A 1 170 ? 41.072 4.155 -40.039 1.00 52.12 170 GLN A CA 1
ATOM 1386 C C . GLN A 1 170 ? 42.234 4.070 -41.028 1.00 52.12 170 GLN A C 1
ATOM 1388 O O . GLN A 1 170 ? 43.284 4.671 -40.712 1.00 52.12 170 GLN A O 1
#

pLDDT: mean 82.99, std 12.45, range [45.53, 96.38]

Organism: NCBI:txid1117708

Radius of gyration: 56.88 Å; chains: 1; bounding box: 124×39×123 Å

Secondary structure (DSSP, 8-state):
--HHHHHHHHHHHHHHHHHHHHHHHHTT------------HHHHHHHHHHHHHHHHHHHHHHHHHHHHHHHHHHHHHHHHHHHHHHHHHHHHHHHHHHHHHHHHHHHHHHHHHHHHHHHHHHHHHHHHHHHHHHHHHTT---HHHHHHHHIIIIIS--HHHHHHHHHH--